Protein AF-A0A2N2LEM7-F1 (afdb_monomer_lite)

Sequence (49 aa):
GREKVAFAMYPTSMDELISIADAGEIMPPKSTWFEPKLRSGLFIHLLSE

Radius of gyration: 16.4 Å; chains: 1; bounding box: 32×21×54 Å

Secondary structure (DSSP, 8-state):
---------PPPPHHHHHHHHHTT--PPTT----SSPPPTT--------

Structure (mmCIF, N/CA/C/O backbone):
data_AF-A0A2N2LEM7-F1
#
_entry.id   AF-A0A2N2LEM7-F1
#
loop_
_atom_site.group_PDB
_atom_site.id
_atom_site.type_symbol
_atom_site.label_atom_id
_atom_site.label_alt_id
_atom_site.label_comp_id
_atom_site.label_asym_id
_atom_site.label_entity_id
_atom_site.label_seq_id
_atom_site.pdbx_PDB_ins_code
_atom_site.Cartn_x
_atom_site.Cartn_y
_atom_site.Cartn_z
_atom_site.occupancy
_atom_site.B_iso_or_equiv
_atom_site.auth_seq_id
_atom_site.auth_comp_id
_atom_site.auth_asym_id
_atom_site.auth_atom_id
_atom_site.pdbx_PDB_model_num
ATOM 1 N N . GLY A 1 1 ? 17.350 -9.004 -15.665 1.00 57.31 1 GLY A N 1
ATOM 2 C CA . GLY A 1 1 ? 16.002 -9.009 -16.255 1.00 57.31 1 GLY A CA 1
ATOM 3 C C . GLY A 1 1 ? 15.888 -10.177 -17.204 1.00 57.31 1 GLY A C 1
ATOM 4 O O . GLY A 1 1 ? 16.589 -10.178 -18.205 1.00 57.31 1 GLY A O 1
ATOM 5 N N . ARG A 1 2 ? 15.095 -11.194 -16.851 1.00 84.00 2 ARG A N 1
ATOM 6 C CA . ARG A 1 2 ? 14.774 -12.326 -17.741 1.00 84.00 2 ARG A CA 1
ATOM 7 C C . ARG A 1 2 ? 13.390 -12.193 -18.390 1.00 84.00 2 ARG A C 1
ATOM 9 O O . ARG A 1 2 ? 13.093 -12.933 -19.321 1.00 84.00 2 ARG A O 1
ATOM 16 N N . GLU A 1 3 ? 12.598 -11.221 -17.948 1.00 88.50 3 GLU A N 1
ATOM 17 C CA . GLU A 1 3 ? 11.220 -11.031 -18.398 1.00 88.50 3 GLU A CA 1
ATOM 18 C C . GLU A 1 3 ? 11.139 -10.298 -19.745 1.00 88.50 3 GLU A C 1
ATOM 20 O O . GLU A 1 3 ? 11.989 -9.462 -20.060 1.00 88.50 3 GLU A O 1
ATOM 25 N N . LYS A 1 4 ? 10.116 -10.627 -20.546 1.00 92.81 4 LYS A N 1
ATOM 26 C CA . LYS A 1 4 ? 9.934 -10.145 -21.931 1.00 92.81 4 LYS A CA 1
ATOM 27 C C . LYS A 1 4 ? 8.805 -9.128 -22.108 1.00 92.81 4 LYS A C 1
ATOM 29 O O . LYS A 1 4 ? 8.725 -8.507 -23.162 1.00 92.81 4 LYS A O 1
ATOM 34 N N . VAL A 1 5 ? 7.940 -8.974 -21.106 1.00 92.75 5 VAL A N 1
ATOM 35 C CA . VAL A 1 5 ? 6.737 -8.129 -21.154 1.00 92.75 5 VAL A CA 1
ATOM 36 C C . VAL A 1 5 ? 6.534 -7.470 -19.791 1.00 92.75 5 VAL A C 1
ATOM 38 O O . VAL A 1 5 ? 6.839 -8.071 -18.761 1.00 92.75 5 VAL A O 1
ATOM 41 N N . ALA A 1 6 ? 6.012 -6.244 -19.791 1.00 92.19 6 ALA A N 1
ATOM 42 C CA . ALA A 1 6 ? 5.580 -5.530 -18.597 1.00 92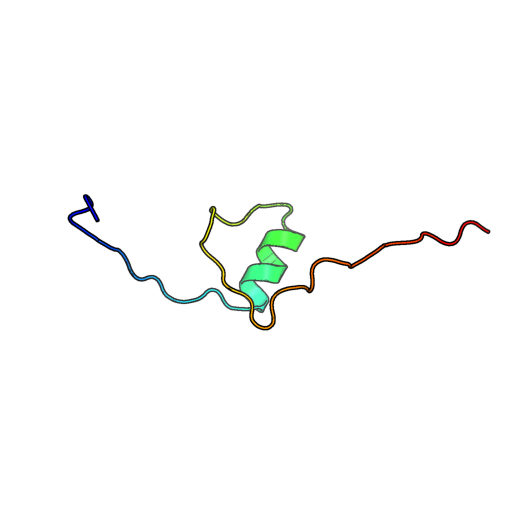.19 6 ALA A CA 1
ATOM 43 C C . ALA A 1 6 ? 4.213 -4.879 -18.840 1.00 92.19 6 ALA A C 1
ATOM 45 O O . ALA A 1 6 ? 3.911 -4.465 -19.959 1.00 92.19 6 ALA A O 1
ATOM 46 N N . PHE A 1 7 ? 3.415 -4.775 -17.777 1.00 90.12 7 PHE A N 1
ATOM 47 C CA . PHE A 1 7 ? 2.104 -4.133 -17.794 1.00 90.12 7 PHE A CA 1
ATOM 48 C C . PHE A 1 7 ? 2.133 -2.899 -16.898 1.00 90.12 7 PHE A C 1
ATOM 50 O O . PHE A 1 7 ? 2.595 -2.970 -15.758 1.00 90.12 7 PHE A O 1
ATOM 57 N N . ALA A 1 8 ? 1.631 -1.783 -17.417 1.00 91.56 8 ALA A N 1
ATOM 58 C CA . ALA A 1 8 ? 1.355 -0.583 -16.643 1.00 91.56 8 ALA A CA 1
ATOM 59 C C . ALA A 1 8 ? -0.159 -0.477 -16.446 1.00 91.56 8 ALA A C 1
ATOM 61 O O . ALA A 1 8 ? -0.920 -0.652 -17.397 1.00 91.56 8 ALA A O 1
ATOM 62 N N . MET A 1 9 ? -0.584 -0.211 -15.216 1.00 90.88 9 MET A N 1
ATOM 63 C CA . MET A 1 9 ? -1.990 -0.04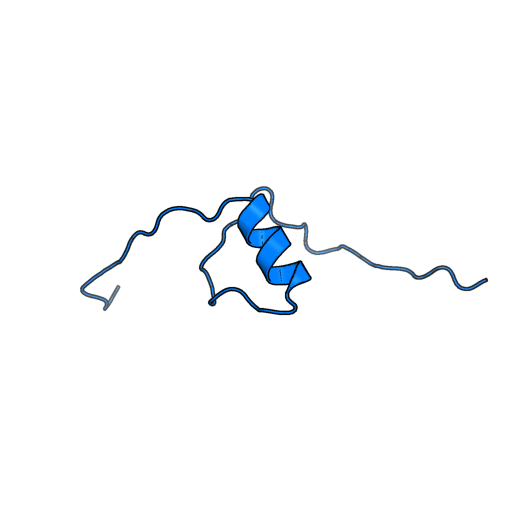4 -14.855 1.00 90.88 9 MET A CA 1
ATOM 64 C C . MET A 1 9 ? -2.221 1.379 -14.355 1.00 90.88 9 MET A C 1
ATOM 66 O O . MET A 1 9 ? -1.286 2.027 -13.878 1.00 90.88 9 MET A O 1
ATOM 70 N N . TYR A 1 10 ? -3.462 1.853 -14.443 1.00 92.06 10 TYR A N 1
ATOM 71 C CA . TYR A 1 10 ? -3.846 3.098 -13.788 1.00 92.06 10 TYR A CA 1
ATOM 72 C C . TYR A 1 10 ? -3.720 2.962 -12.264 1.00 92.06 10 TYR A C 1
ATOM 74 O O . TYR A 1 10 ? -3.992 1.885 -11.726 1.00 92.06 10 TYR A O 1
ATOM 82 N N . PRO A 1 11 ? -3.283 4.023 -11.563 1.00 91.69 11 PRO A N 1
ATOM 83 C CA . PRO A 1 11 ? -3.216 4.002 -10.114 1.00 91.69 11 PRO A CA 1
ATOM 84 C C . PRO A 1 11 ? -4.627 3.963 -9.527 1.00 91.69 11 PRO A C 1
ATOM 86 O O . PRO A 1 11 ? -5.511 4.690 -9.976 1.00 91.69 11 PRO A O 1
ATOM 89 N N . THR A 1 12 ? -4.811 3.143 -8.498 1.00 90.81 12 THR A N 1
ATOM 90 C CA . THR A 1 12 ? -6.042 3.131 -7.700 1.00 90.81 12 THR A CA 1
ATOM 91 C C . THR A 1 12 ? -6.196 4.454 -6.948 1.00 90.81 12 THR A C 1
ATOM 93 O O . THR A 1 12 ? -5.214 4.983 -6.415 1.00 90.81 12 THR A O 1
ATOM 96 N N . SER A 1 13 ? -7.416 4.977 -6.883 1.00 92.31 13 SER A N 1
ATOM 97 C CA . SER A 1 13 ? -7.748 6.153 -6.074 1.00 92.31 13 SER A CA 1
ATOM 98 C C . SER A 1 13 ? -7.824 5.821 -4.578 1.00 92.31 13 SER A C 1
ATOM 100 O O . SER A 1 13 ? -7.895 4.656 -4.179 1.00 92.31 13 SER A O 1
ATOM 102 N N . MET A 1 14 ? -7.817 6.858 -3.733 1.00 91.62 14 MET A N 1
ATOM 103 C CA . MET A 1 14 ? -7.980 6.675 -2.287 1.00 91.62 14 MET A CA 1
ATOM 104 C C . MET A 1 14 ? -9.381 6.155 -1.934 1.00 91.62 14 MET A C 1
ATOM 106 O O . MET A 1 14 ? -9.507 5.294 -1.068 1.00 91.62 14 MET A O 1
ATOM 110 N N . ASP A 1 15 ? -10.414 6.630 -2.629 1.00 95.50 15 ASP A N 1
ATOM 111 C CA . ASP A 1 15 ? -11.800 6.228 -2.373 1.00 95.50 15 ASP A CA 1
ATOM 112 C C . ASP A 1 15 ? -12.022 4.742 -2.690 1.00 95.50 15 ASP A C 1
ATOM 114 O O . ASP A 1 15 ? -12.620 4.016 -1.897 1.00 95.50 15 ASP A O 1
ATOM 118 N N . GLU A 1 16 ? -11.466 4.254 -3.805 1.00 93.44 16 GLU A N 1
ATOM 119 C CA . GLU A 1 16 ? -11.496 2.829 -4.155 1.00 93.44 16 GLU A CA 1
ATOM 120 C C . GLU A 1 16 ? -10.784 1.977 -3.100 1.00 93.44 16 GLU A C 1
ATOM 122 O O . GLU A 1 16 ? -11.326 0.963 -2.660 1.00 93.44 16 GLU A O 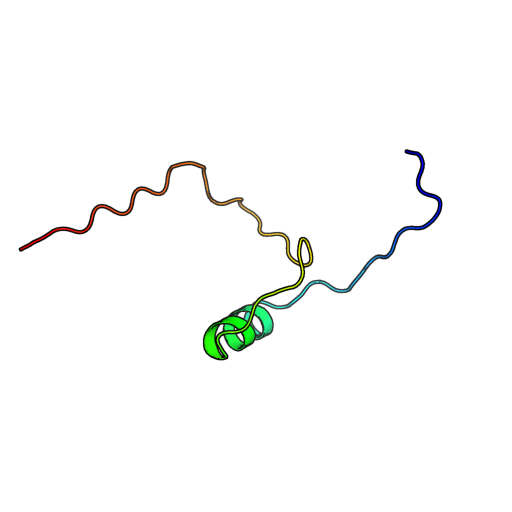1
ATOM 127 N N . LEU A 1 17 ? -9.601 2.408 -2.649 1.00 92.50 17 LEU A N 1
ATOM 128 C CA . LEU A 1 17 ? -8.847 1.712 -1.607 1.00 92.50 17 LEU A CA 1
ATOM 129 C C . LEU A 1 17 ? -9.674 1.552 -0.321 1.00 92.50 17 LEU A C 1
ATOM 131 O O . LEU A 1 17 ? -9.704 0.464 0.254 1.00 92.50 17 LEU A O 1
ATOM 135 N N . ILE A 1 18 ? -10.333 2.627 0.119 1.00 94.44 18 ILE A N 1
ATOM 136 C CA . ILE A 1 18 ? -11.171 2.627 1.326 1.00 94.44 18 ILE A CA 1
ATOM 137 C C . ILE A 1 18 ? -12.379 1.708 1.126 1.00 94.44 18 ILE A C 1
ATOM 139 O O . ILE A 1 18 ? -12.632 0.856 1.971 1.00 94.44 18 ILE A O 1
ATOM 143 N N . SER A 1 19 ? -13.057 1.798 -0.021 1.00 97.06 19 SER A N 1
ATOM 144 C CA . SER A 1 19 ? -14.241 0.976 -0.303 1.00 97.06 19 SER A CA 1
ATOM 145 C C . SER A 1 19 ? -13.961 -0.534 -0.278 1.00 97.06 19 SER A C 1
ATOM 147 O O . SER A 1 19 ? -14.782 -1.305 0.212 1.00 97.06 19 SER A O 1
ATOM 149 N N . ILE A 1 20 ? -12.781 -0.960 -0.747 1.00 94.69 20 ILE A N 1
ATOM 150 C CA . ILE A 1 20 ? -12.350 -2.368 -0.732 1.00 94.69 20 ILE A CA 1
ATOM 151 C C . ILE A 1 20 ? -12.089 -2.839 0.702 1.00 94.69 20 ILE A C 1
ATOM 153 O O . ILE A 1 20 ? -12.465 -3.955 1.063 1.00 94.69 20 ILE A O 1
ATOM 157 N N . ALA A 1 21 ? -11.481 -1.988 1.532 1.00 94.69 21 ALA A N 1
ATOM 158 C CA . ALA A 1 21 ? -11.257 -2.291 2.942 1.00 94.69 21 ALA A CA 1
ATOM 159 C C . ALA A 1 21 ? -12.579 -2.380 3.726 1.00 94.69 21 ALA A C 1
ATOM 161 O O . ALA A 1 21 ? -12.761 -3.323 4.495 1.00 94.69 21 ALA A O 1
ATOM 162 N N . ASP A 1 22 ? -13.515 -1.456 3.488 1.00 97.69 22 ASP A N 1
ATOM 163 C CA . ASP A 1 22 ? -14.846 -1.453 4.113 1.00 97.69 22 ASP A CA 1
ATOM 164 C C . ASP A 1 22 ? -15.674 -2.687 3.719 1.00 97.69 22 ASP A C 1
ATOM 166 O O . ASP A 1 22 ? -16.456 -3.199 4.521 1.00 97.69 22 ASP A O 1
ATOM 170 N N . ALA A 1 23 ? -15.466 -3.211 2.507 1.00 97.94 23 ALA A N 1
ATOM 171 C CA . ALA A 1 23 ? -16.062 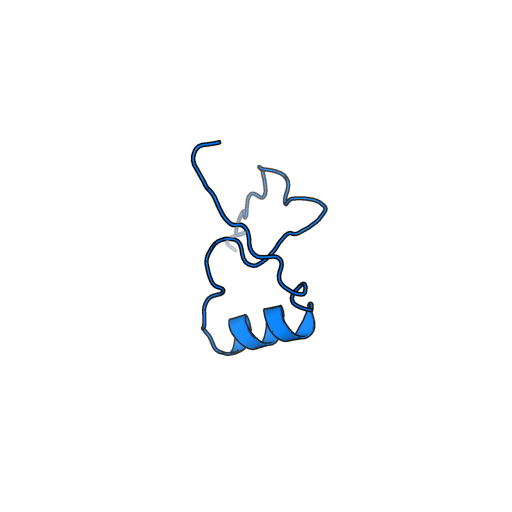-4.464 2.043 1.00 97.94 23 ALA A CA 1
ATOM 172 C C . ALA A 1 23 ? -15.424 -5.725 2.665 1.00 97.94 23 ALA A C 1
ATOM 174 O O . ALA A 1 23 ? -15.917 -6.832 2.447 1.00 97.94 23 ALA A O 1
ATOM 175 N N . GLY A 1 24 ? -14.340 -5.589 3.437 1.00 96.81 24 GLY A N 1
ATOM 176 C CA . GLY A 1 24 ? -13.595 -6.719 3.998 1.00 96.81 24 GLY A CA 1
ATOM 177 C C . GLY A 1 24 ? -12.781 -7.500 2.959 1.00 96.81 24 GLY A C 1
ATOM 178 O O . GLY A 1 24 ? -12.423 -8.654 3.202 1.00 96.81 24 GLY A O 1
ATOM 179 N N . GLU A 1 25 ? -12.494 -6.894 1.806 1.00 96.75 25 GLU A N 1
ATOM 180 C CA . GLU A 1 25 ? -11.730 -7.498 0.714 1.00 96.75 25 GLU A CA 1
ATOM 181 C C . GLU A 1 25 ? -10.246 -7.090 0.745 1.00 96.75 25 GLU A C 1
ATOM 183 O O . GLU A 1 25 ? -9.796 -6.293 1.572 1.00 96.75 25 GLU A O 1
ATOM 188 N N . ILE A 1 26 ? -9.447 -7.669 -0.160 1.00 93.19 26 ILE A N 1
ATOM 189 C CA . ILE A 1 26 ? -8.007 -7.411 -0.256 1.00 93.19 26 ILE A CA 1
ATOM 190 C C . ILE A 1 26 ? -7.594 -6.979 -1.662 1.00 93.19 26 ILE A C 1
ATOM 192 O O . ILE A 1 26 ? -8.049 -7.516 -2.670 1.00 93.19 26 ILE A O 1
ATOM 196 N N . MET A 1 27 ? -6.649 -6.041 -1.724 1.00 93.38 27 MET A N 1
ATOM 197 C CA . MET A 1 27 ? -6.028 -5.621 -2.979 1.00 93.38 27 MET A CA 1
ATOM 198 C C . MET A 1 27 ? -5.087 -6.706 -3.531 1.00 93.38 27 MET A C 1
ATOM 200 O O . MET A 1 27 ? -4.381 -7.360 -2.753 1.00 93.38 27 MET A O 1
ATOM 204 N N . PRO A 1 28 ? -4.976 -6.859 -4.866 1.00 92.31 28 PRO A N 1
ATOM 205 C CA . PRO A 1 28 ? -3.962 -7.718 -5.463 1.00 92.31 28 PRO A CA 1
ATOM 206 C C . PRO A 1 28 ? -2.540 -7.329 -5.018 1.00 92.31 28 PRO A C 1
ATOM 208 O O . PRO A 1 28 ? -2.240 -6.143 -4.853 1.00 92.31 28 PRO A O 1
ATOM 211 N N . PRO A 1 29 ? -1.610 -8.287 -4.868 1.00 91.38 29 PRO A N 1
ATOM 212 C CA . PRO A 1 29 ? -0.246 -7.970 -4.469 1.00 91.38 29 PRO A CA 1
ATOM 213 C C . PRO A 1 29 ? 0.423 -6.972 -5.425 1.00 91.38 29 PRO A C 1
ATOM 215 O O . PRO A 1 29 ? 0.516 -7.224 -6.626 1.00 91.38 29 PRO A O 1
ATOM 218 N N . LYS A 1 30 ? 0.978 -5.886 -4.867 1.00 89.19 30 LYS A N 1
ATOM 219 C CA . LYS A 1 30 ? 1.733 -4.840 -5.590 1.00 89.19 30 LYS A CA 1
ATOM 220 C C . LYS A 1 30 ? 0.893 -4.007 -6.577 1.00 89.19 30 LYS A C 1
ATOM 222 O O . LYS A 1 30 ? 1.460 -3.429 -7.499 1.00 89.19 30 LYS A O 1
ATOM 227 N N . SER A 1 31 ? -0.425 -3.918 -6.385 1.00 90.69 31 SER A N 1
ATOM 228 C CA . SER A 1 31 ? -1.298 -3.019 -7.160 1.00 90.69 31 SER A CA 1
ATOM 229 C C . SER A 1 31 ? -1.312 -1.568 -6.652 1.00 90.69 31 SER A C 1
ATOM 231 O O . SER A 1 31 ? -1.836 -0.693 -7.335 1.00 90.69 31 SER A O 1
ATOM 233 N N . THR A 1 32 ? -0.722 -1.284 -5.483 1.00 88.19 32 THR A N 1
ATOM 234 C CA . THR A 1 32 ? -0.703 0.055 -4.866 1.00 88.19 32 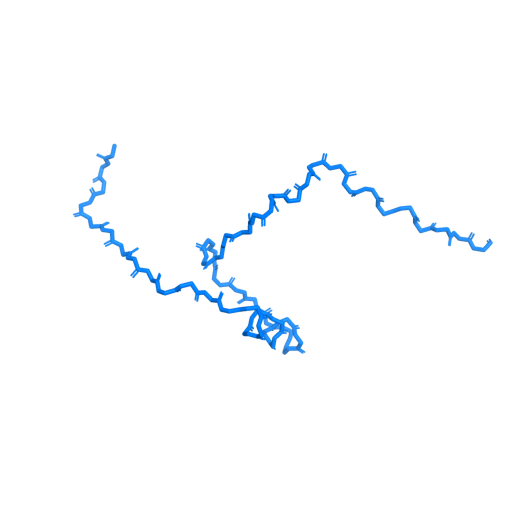THR A CA 1
ATOM 235 C C . THR A 1 32 ? 0.704 0.487 -4.434 1.00 88.19 32 THR A C 1
ATOM 237 O O . THR A 1 32 ? 1.542 -0.328 -4.038 1.00 88.19 32 THR A O 1
ATOM 240 N N . TRP A 1 33 ? 0.971 1.798 -4.501 1.00 86.38 33 TRP A N 1
ATOM 241 C CA . TRP A 1 33 ? 2.202 2.431 -4.014 1.00 86.38 33 TRP A CA 1
ATOM 242 C C . TRP A 1 33 ? 1.870 3.698 -3.223 1.00 86.38 33 TRP A C 1
ATOM 244 O O . TRP A 1 33 ? 1.355 4.659 -3.782 1.00 86.38 33 TRP A O 1
ATOM 254 N N . PHE A 1 34 ? 2.216 3.712 -1.935 1.00 83.62 34 PHE A N 1
ATOM 255 C CA . PHE A 1 34 ? 2.069 4.884 -1.068 1.00 83.62 34 PHE A CA 1
ATOM 256 C C . PHE A 1 34 ? 3.388 5.642 -0.919 1.00 83.62 34 PHE A C 1
ATOM 258 O O . PHE A 1 34 ? 4.442 5.012 -0.773 1.00 83.62 34 PHE A O 1
ATOM 265 N N . GLU A 1 35 ? 3.290 6.971 -0.908 1.00 86.25 35 GLU A N 1
ATOM 266 C CA . GLU A 1 35 ? 4.362 7.916 -0.600 1.00 86.25 35 GLU A CA 1
ATOM 267 C C . GLU A 1 35 ? 3.811 8.970 0.386 1.00 86.25 35 GLU A C 1
ATOM 269 O O . GLU A 1 35 ? 2.768 9.561 0.101 1.00 86.25 35 GLU A O 1
ATOM 274 N N . PRO A 1 36 ? 4.466 9.216 1.535 1.00 85.75 36 PRO A N 1
ATOM 275 C CA . PRO A 1 36 ? 5.659 8.533 2.024 1.00 85.75 36 PRO A CA 1
ATOM 276 C C . PRO A 1 36 ? 5.351 7.093 2.448 1.00 85.75 36 PRO A C 1
ATOM 278 O O . PRO A 1 36 ? 4.252 6.772 2.904 1.00 85.75 36 PRO A O 1
ATOM 281 N N . LYS A 1 37 ? 6.348 6.210 2.340 1.00 78.62 37 LYS A N 1
ATOM 282 C CA . LYS A 1 37 ? 6.249 4.887 2.965 1.00 78.62 37 LYS A CA 1
ATOM 283 C C . LYS A 1 37 ? 6.029 5.052 4.465 1.00 78.62 37 LYS A C 1
ATOM 285 O O . LYS A 1 37 ? 6.659 5.900 5.102 1.00 78.62 37 LYS A O 1
ATOM 290 N N . LEU A 1 38 ? 5.167 4.209 5.030 1.00 73.00 38 LEU A N 1
ATOM 291 C CA . LEU A 1 38 ? 5.051 4.092 6.478 1.00 73.00 38 LEU A CA 1
ATOM 292 C C . LEU A 1 38 ? 6.448 3.806 7.032 1.00 73.00 38 LEU A C 1
ATOM 294 O O . LEU A 1 38 ? 7.094 2.834 6.636 1.00 73.00 38 LEU A O 1
ATOM 298 N N . ARG A 1 39 ? 6.939 4.693 7.900 1.00 73.19 39 ARG A N 1
ATOM 299 C CA . ARG A 1 39 ? 8.238 4.502 8.542 1.00 73.19 39 ARG A CA 1
ATOM 300 C C . ARG A 1 39 ? 8.181 3.207 9.345 1.00 73.19 39 ARG A C 1
ATOM 302 O O . ARG A 1 39 ? 7.263 3.017 10.141 1.00 73.19 39 ARG A O 1
ATOM 309 N N . SER A 1 40 ? 9.155 2.327 9.138 1.00 65.69 40 SER A N 1
ATOM 310 C CA . SER A 1 40 ? 9.348 1.124 9.945 1.00 65.69 40 SER A CA 1
ATOM 311 C C . SER A 1 40 ? 9.504 1.558 11.409 1.00 65.69 40 SER A C 1
ATOM 313 O O . SER A 1 40 ? 10.526 2.144 11.757 1.00 65.69 40 SER A O 1
ATOM 315 N N . GLY A 1 41 ? 8.475 1.375 12.243 1.00 63.75 41 GLY A N 1
ATOM 316 C CA . GLY A 1 41 ? 8.491 1.865 13.630 1.00 63.75 41 GLY A CA 1
ATOM 317 C C . GLY A 1 41 ? 7.158 2.323 14.233 1.00 63.75 41 GLY A C 1
ATOM 318 O O . GLY A 1 41 ? 7.176 2.868 15.333 1.00 63.75 41 GLY A O 1
ATOM 319 N N . LEU A 1 42 ? 6.009 2.127 13.572 1.00 67.12 42 LEU A N 1
ATOM 320 C CA . LEU A 1 42 ? 4.711 2.361 14.215 1.00 67.12 42 LEU A CA 1
ATOM 321 C C . LEU A 1 42 ? 4.471 1.299 15.305 1.00 67.12 42 LEU A C 1
ATOM 323 O O . LEU A 1 42 ? 4.065 0.177 15.010 1.00 67.12 42 LEU A O 1
ATOM 327 N N . PHE A 1 43 ? 4.746 1.657 16.559 1.00 66.81 43 PHE A N 1
ATOM 328 C CA . PHE A 1 43 ? 4.380 0.875 17.738 1.00 66.81 43 PHE A CA 1
ATOM 329 C C . PHE A 1 43 ? 2.977 1.280 18.195 1.00 66.81 43 PHE A C 1
ATOM 331 O O . PHE A 1 43 ? 2.747 2.434 18.555 1.00 66.81 43 PHE A O 1
ATOM 338 N N . ILE A 1 44 ? 2.043 0.330 18.202 1.00 71.56 44 ILE A N 1
ATOM 339 C CA . ILE A 1 44 ? 0.729 0.506 18.826 1.00 71.56 44 ILE A CA 1
ATOM 340 C C . ILE A 1 44 ? 0.866 0.030 20.274 1.00 71.56 44 ILE A C 1
ATOM 342 O O . ILE A 1 44 ? 0.853 -1.169 20.542 1.00 71.56 44 ILE A O 1
ATOM 346 N N . HIS A 1 45 ? 1.055 0.965 21.206 1.00 76.50 45 HIS A N 1
ATOM 347 C CA . HIS A 1 45 ? 0.923 0.685 22.634 1.00 76.50 45 HIS A CA 1
ATOM 348 C C . HIS A 1 45 ? -0.525 0.961 23.036 1.00 76.50 45 HIS A C 1
ATOM 350 O O . HIS A 1 45 ? -0.936 2.115 23.145 1.00 76.50 45 HIS A O 1
ATOM 356 N N . LEU A 1 46 ? -1.308 -0.105 23.198 1.00 77.75 46 LEU A N 1
ATOM 357 C CA . LEU A 1 46 ? -2.651 -0.003 23.753 1.00 77.75 46 LEU A CA 1
ATOM 358 C C . LEU A 1 46 ? -2.503 0.374 25.229 1.00 77.75 46 LEU A C 1
ATOM 360 O O . LEU A 1 46 ? -2.012 -0.430 26.022 1.00 77.75 46 LEU A O 1
ATOM 364 N N . LEU A 1 47 ? -2.890 1.598 25.587 1.00 78.62 47 LEU A N 1
ATOM 365 C CA . LEU A 1 47 ? -3.033 1.965 26.989 1.00 78.62 47 LEU A CA 1
ATOM 366 C C . LEU A 1 47 ? -4.190 1.129 27.539 1.00 78.62 47 LEU A C 1
ATOM 368 O O . LEU A 1 47 ? -5.330 1.276 27.103 1.00 78.62 47 LEU A O 1
ATOM 372 N N . SER A 1 48 ? -3.856 0.183 28.413 1.00 75.81 48 SER A N 1
ATOM 373 C CA . SER A 1 48 ? -4.850 -0.481 29.256 1.00 75.81 48 SER A CA 1
ATOM 374 C C . SER A 1 48 ? -5.257 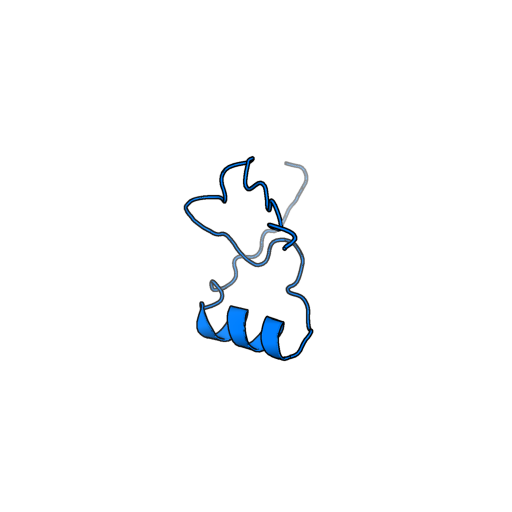0.518 30.342 1.00 75.81 48 SER A C 1
ATOM 376 O O . SER A 1 48 ? -4.402 1.303 30.758 1.00 75.81 48 SER A O 1
ATOM 378 N N . GLU A 1 49 ? -6.528 0.518 30.751 1.00 64.00 49 GLU A N 1
ATOM 379 C CA . GLU A 1 49 ? -6.980 1.301 31.917 1.00 64.00 49 GLU A CA 1
ATOM 380 C C . GLU A 1 49 ? -6.210 0.934 33.194 1.00 64.00 49 GLU A C 1
ATOM 382 O O . GLU A 1 49 ? -5.895 -0.267 33.379 1.00 64.00 49 GLU A O 1
#

Foldseek 3Di:
DPDDDDDDDDQDDPVNVVVCVVVVHDDDPPSHDDPPDDPPDPDDDPDDD

pLDDT: mean 85.77, std 10.58, range [57.31, 97.94]